Protein AF-A0A855K9E6-F1 (afdb_monomer)

Sequence (84 aa):
NWPPGFPEDQKRSYDIPAIRHWLDVFLRRFFANQFKRSAQPNGPKVTTGGSLSPRGDWRAPSDANGQLWIDELCNNVPEDLNAA

Structure (mmCIF, N/CA/C/O backbone):
data_AF-A0A855K9E6-F1
#
_entry.id   AF-A0A855K9E6-F1
#
loop_
_atom_site.group_PDB
_atom_site.id
_atom_site.type_symbol
_atom_site.label_atom_id
_atom_site.label_alt_id
_atom_site.label_comp_id
_atom_site.label_asym_id
_atom_site.label_entity_id
_atom_site.label_seq_id
_atom_site.pdbx_PDB_ins_code
_atom_site.Cartn_x
_atom_site.Cartn_y
_atom_site.Cartn_z
_atom_site.occupancy
_atom_site.B_iso_or_equiv
_atom_site.auth_seq_id
_atom_site.auth_comp_id
_atom_site.auth_asym_id
_atom_site.auth_atom_id
_atom_site.pdbx_PDB_model_num
ATOM 1 N N . ASN A 1 1 ? -20.909 5.300 -7.563 1.00 85.62 1 ASN A N 1
ATOM 2 C CA . ASN A 1 1 ? -21.164 4.411 -8.719 1.00 85.62 1 ASN A CA 1
ATOM 3 C C . ASN A 1 1 ? -20.085 3.348 -8.774 1.00 85.62 1 ASN A C 1
ATOM 5 O O . ASN A 1 1 ? -18.916 3.706 -8.717 1.00 85.62 1 ASN A O 1
ATOM 9 N N . TRP A 1 2 ? -20.472 2.072 -8.808 1.00 93.75 2 TRP A N 1
ATOM 10 C CA . TRP A 1 2 ? -19.536 0.948 -8.938 1.00 93.75 2 TRP A CA 1
ATOM 11 C C . TRP A 1 2 ? -19.091 0.783 -10.401 1.00 93.75 2 TRP A C 1
ATOM 13 O O . TRP A 1 2 ? -19.859 1.156 -11.293 1.00 93.75 2 TRP A O 1
ATOM 23 N N . PRO A 1 3 ? -17.888 0.242 -10.673 1.00 95.25 3 PRO A N 1
ATOM 24 C CA . PRO A 1 3 ? -17.471 -0.097 -12.032 1.00 95.25 3 PRO A CA 1
ATOM 25 C C . PRO A 1 3 ? -18.435 -1.094 -12.703 1.00 95.25 3 PRO A C 1
ATOM 27 O O . PRO A 1 3 ? -19.091 -1.875 -12.007 1.00 95.25 3 PRO A O 1
ATOM 30 N N . PRO A 1 4 ? -18.527 -1.105 -14.045 1.00 95.31 4 PRO A N 1
ATOM 31 C CA . PRO A 1 4 ? -19.355 -2.074 -14.755 1.00 95.31 4 PRO A CA 1
ATOM 32 C C . PRO A 1 4 ? -18.871 -3.510 -14.505 1.00 95.31 4 PRO A C 1
ATOM 34 O O . PRO A 1 4 ? -17.675 -3.755 -14.358 1.00 95.31 4 PRO A O 1
ATOM 37 N N . GLY A 1 5 ? -19.806 -4.464 -14.477 1.00 93.81 5 GLY A N 1
ATOM 38 C CA . GLY A 1 5 ? -19.501 -5.888 -14.300 1.00 93.81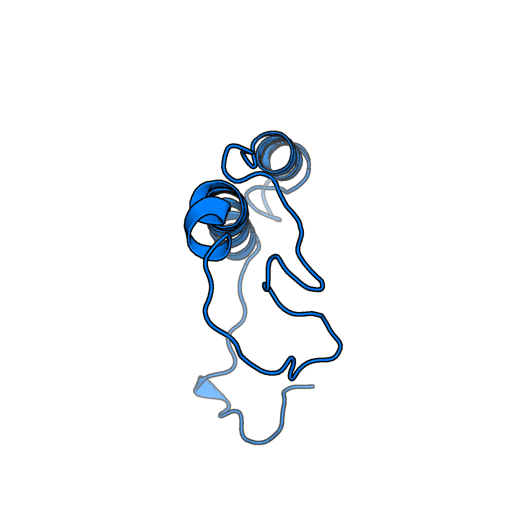 5 GLY A CA 1
ATOM 39 C C . GLY A 1 5 ? -19.212 -6.328 -12.861 1.00 93.81 5 GLY A C 1
ATOM 40 O O . GLY A 1 5 ? -18.814 -7.471 -12.670 1.00 93.81 5 GLY A O 1
ATOM 41 N N . PHE A 1 6 ? -19.414 -5.463 -11.858 1.00 94.62 6 PHE A N 1
ATOM 42 C CA . PHE A 1 6 ? -19.281 -5.819 -10.440 1.00 94.62 6 PHE A CA 1
ATOM 43 C C . PHE A 1 6 ? -20.591 -6.425 -9.893 1.00 94.62 6 PHE 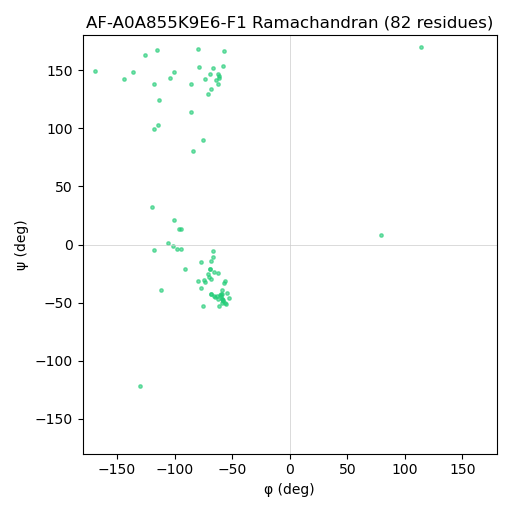A C 1
ATOM 45 O O . PHE A 1 6 ? -21.585 -5.694 -9.812 1.00 94.62 6 PHE A O 1
ATOM 52 N N . PRO A 1 7 ? -20.625 -7.717 -9.506 1.00 95.62 7 PRO A N 1
ATOM 53 C CA . PRO A 1 7 ? -21.814 -8.349 -8.925 1.00 95.62 7 PRO A CA 1
ATOM 54 C C . PRO A 1 7 ? -22.245 -7.684 -7.609 1.00 95.62 7 PRO A C 1
ATOM 56 O O . PRO A 1 7 ? -21.391 -7.247 -6.837 1.00 95.62 7 PRO A O 1
ATOM 59 N N . GLU A 1 8 ? -23.555 -7.610 -7.337 1.00 93.94 8 GLU A N 1
ATOM 60 C CA . GLU A 1 8 ? -24.091 -6.954 -6.126 1.00 93.94 8 GLU A CA 1
ATOM 61 C C . GLU A 1 8 ? -23.569 -7.585 -4.828 1.00 93.94 8 GLU A C 1
ATOM 63 O O . GLU A 1 8 ? -23.210 -6.871 -3.896 1.00 93.94 8 GLU A O 1
ATOM 68 N N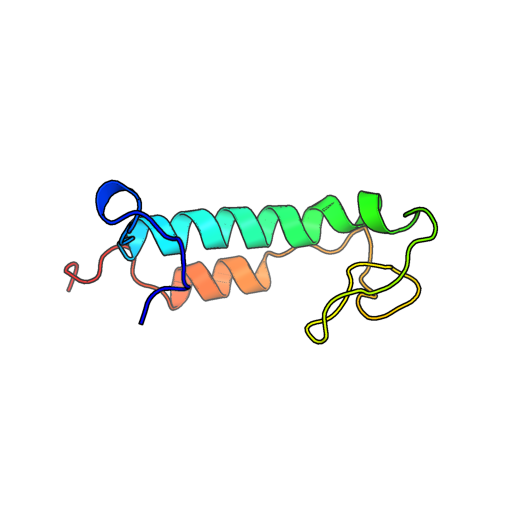 . ASP A 1 9 ? -23.447 -8.912 -4.784 1.00 95.38 9 ASP A N 1
ATOM 69 C CA . ASP A 1 9 ? -22.953 -9.680 -3.634 1.00 95.38 9 ASP A CA 1
ATOM 70 C C . ASP A 1 9 ? -21.455 -9.465 -3.349 1.00 95.38 9 ASP A C 1
ATOM 72 O O . ASP A 1 9 ? -20.965 -9.793 -2.268 1.00 95.38 9 ASP A O 1
ATOM 76 N N . GLN A 1 10 ? -20.716 -8.880 -4.295 1.00 93.88 10 GLN A N 1
ATOM 77 C CA . GLN A 1 10 ? -19.288 -8.581 -4.160 1.00 93.88 10 GLN A CA 1
ATOM 78 C C . GLN A 1 10 ? -19.002 -7.112 -3.837 1.00 93.88 10 GLN A C 1
ATOM 80 O O . GLN A 1 10 ? -17.842 -6.734 -3.645 1.00 93.88 10 GLN A O 1
ATOM 85 N N . LYS A 1 11 ? -20.035 -6.273 -3.740 1.00 95.19 11 LYS A N 1
ATOM 86 C CA . LYS A 1 11 ? -19.899 -4.866 -3.360 1.00 95.19 11 LYS A CA 1
ATOM 87 C C . LYS A 1 11 ? -19.655 -4.746 -1.859 1.00 95.19 11 LYS A C 1
ATOM 89 O O . LYS A 1 11 ? -20.581 -4.658 -1.061 1.00 95.19 11 LYS A O 1
ATOM 94 N N . ARG A 1 12 ? -18.380 -4.757 -1.468 1.00 94.06 12 ARG A N 1
ATOM 95 C CA . ARG A 1 12 ? -17.959 -4.681 -0.062 1.00 94.06 12 ARG A CA 1
ATOM 96 C C . ARG A 1 12 ? -17.847 -3.237 0.419 1.00 94.06 12 ARG A C 1
ATOM 98 O O . ARG A 1 12 ? -17.276 -2.394 -0.269 1.00 94.06 12 ARG A O 1
ATOM 105 N N . SER A 1 13 ? -18.321 -2.985 1.633 1.00 94.56 13 SER A N 1
ATOM 106 C CA . SER A 1 13 ? -17.986 -1.802 2.427 1.00 94.56 13 SER A CA 1
ATOM 107 C C . SER A 1 13 ? -16.997 -2.191 3.522 1.00 94.56 13 SER A C 1
ATOM 109 O O . SER A 1 13 ? -17.107 -3.276 4.092 1.00 94.56 13 SER A O 1
ATOM 111 N N . TYR A 1 14 ? -16.058 -1.301 3.829 1.00 95.12 14 TYR A N 1
ATOM 112 C CA . TYR A 1 14 ? -15.084 -1.486 4.901 1.00 95.12 14 TYR A CA 1
ATOM 113 C C . TYR A 1 14 ? -15.271 -0.394 5.946 1.00 95.12 14 TYR A C 1
ATOM 115 O O . TYR A 1 14 ? -15.499 0.764 5.593 1.00 95.12 14 TYR A O 1
ATOM 123 N N . ASP A 1 15 ? -15.188 -0.773 7.214 1.00 95.62 15 ASP A N 1
ATOM 124 C CA . ASP A 1 15 ? -15.191 0.161 8.329 1.00 95.62 15 ASP A CA 1
ATOM 125 C C . ASP A 1 15 ? -13.803 0.800 8.514 1.00 95.62 15 ASP A C 1
ATOM 127 O O . ASP A 1 15 ? -12.803 0.399 7.906 1.00 95.62 15 ASP A O 1
ATOM 131 N N . ILE A 1 16 ? -13.741 1.843 9.342 1.00 96.56 16 ILE A N 1
ATOM 132 C CA . ILE A 1 16 ? -12.479 2.522 9.645 1.00 96.56 16 ILE A CA 1
ATOM 133 C C . ILE A 1 16 ? -11.444 1.603 10.305 1.00 96.56 16 ILE A C 1
ATOM 135 O O . ILE A 1 16 ? -10.303 1.643 9.837 1.00 96.56 16 ILE A O 1
ATOM 139 N N . PRO A 1 17 ? -11.785 0.744 11.289 1.00 96.50 17 PRO A N 1
ATOM 140 C CA . PRO A 1 17 ? -10.830 -0.217 11.833 1.00 96.50 17 PRO A CA 1
ATOM 141 C C . PRO A 1 17 ? -10.158 -1.071 10.746 1.00 96.50 17 PRO A C 1
ATOM 143 O O . PRO A 1 17 ? -8.929 -1.190 10.727 1.00 96.50 17 PRO A O 1
ATOM 146 N N . ALA A 1 18 ? -10.925 -1.615 9.789 1.00 97.00 18 ALA A N 1
ATOM 147 C CA . ALA A 1 18 ? -10.362 -2.411 8.702 1.00 97.00 18 ALA A CA 1
ATOM 148 C C . ALA A 1 18 ? -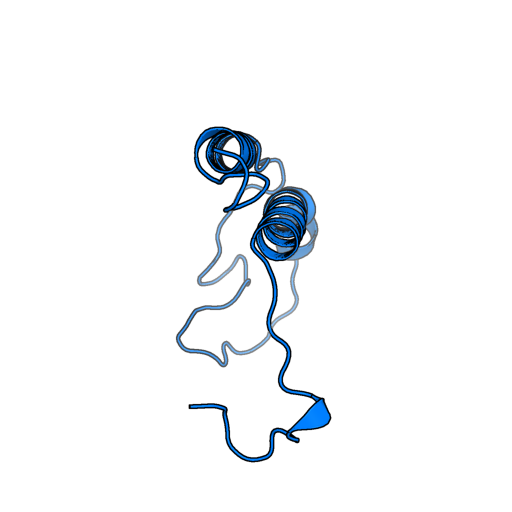9.470 -1.579 7.773 1.00 97.00 18 ALA A C 1
ATOM 150 O O . ALA A 1 18 ? -8.378 -2.025 7.410 1.00 97.00 18 ALA A O 1
ATOM 151 N N . ILE A 1 19 ? -9.899 -0.371 7.391 1.00 97.38 19 ILE A N 1
ATOM 152 C CA . ILE A 1 19 ? -9.108 0.516 6.524 1.00 97.38 19 ILE A CA 1
ATOM 153 C C . ILE A 1 19 ? -7.791 0.901 7.212 1.00 97.38 19 ILE A C 1
ATOM 155 O O . ILE A 1 19 ? -6.727 0.785 6.601 1.00 97.38 19 ILE A O 1
ATOM 159 N N . ARG A 1 20 ? -7.845 1.301 8.489 1.00 97.69 20 ARG A N 1
ATOM 160 C CA . ARG A 1 20 ? -6.677 1.653 9.311 1.00 97.69 20 ARG A CA 1
ATOM 161 C C . ARG A 1 20 ? -5.703 0.483 9.408 1.00 97.69 20 ARG A C 1
ATOM 163 O O . ARG A 1 20 ? -4.512 0.668 9.165 1.00 97.69 20 ARG A O 1
ATOM 170 N N . HIS A 1 21 ? -6.203 -0.720 9.692 1.00 97.69 21 HIS A N 1
ATOM 171 C CA . HIS A 1 21 ? -5.379 -1.924 9.768 1.00 97.69 21 HIS A CA 1
ATOM 172 C C . HIS A 1 21 ? -4.635 -2.198 8.454 1.00 97.69 21 HIS A C 1
ATOM 174 O O . HIS A 1 21 ? -3.416 -2.382 8.445 1.00 97.69 21 HIS A O 1
ATOM 180 N N . TRP A 1 22 ? -5.344 -2.191 7.322 1.00 98.50 22 TRP A N 1
ATOM 181 C CA . TRP A 1 22 ? -4.716 -2.469 6.030 1.00 98.50 22 TRP A CA 1
ATOM 182 C C . TRP A 1 22 ? -3.776 -1.357 5.565 1.00 98.50 22 TRP A C 1
ATOM 184 O O . TRP A 1 22 ? -2.794 -1.648 4.878 1.00 98.50 22 TRP A O 1
ATOM 194 N N . LEU A 1 23 ? -4.022 -0.109 5.972 1.00 98.44 23 LEU A N 1
ATOM 195 C CA . LEU A 1 23 ? -3.102 0.994 5.724 1.00 98.44 23 LEU A CA 1
ATOM 196 C C . LEU A 1 23 ? -1.805 0.852 6.535 1.00 98.44 23 LEU A C 1
ATOM 198 O O . LEU A 1 23 ? -0.735 1.019 5.956 1.00 98.44 23 LEU A O 1
ATOM 202 N N . ASP A 1 24 ? -1.860 0.464 7.814 1.00 98.00 24 ASP A N 1
ATOM 203 C CA . ASP A 1 24 ? -0.654 0.161 8.610 1.00 98.00 24 ASP A CA 1
ATOM 204 C C . ASP A 1 24 ? 0.180 -0.949 7.944 1.00 98.00 24 ASP A C 1
ATOM 206 O O . ASP A 1 24 ? 1.382 -0.787 7.701 1.00 98.00 24 ASP A O 1
ATOM 210 N N . VAL A 1 25 ? -0.474 -2.044 7.537 1.00 98.12 25 VAL A N 1
ATOM 211 C CA . VAL A 1 25 ? 0.181 -3.147 6.815 1.00 98.12 25 VAL A CA 1
ATOM 212 C C . VAL A 1 25 ? 0.815 -2.656 5.510 1.00 98.12 25 VAL A C 1
ATOM 214 O O . VAL A 1 25 ? 1.942 -3.050 5.185 1.00 98.12 25 VAL A O 1
ATOM 217 N N . PHE A 1 26 ? 0.114 -1.802 4.759 1.00 98.44 26 PHE A N 1
ATOM 218 C CA . PHE A 1 26 ? 0.631 -1.207 3.533 1.00 98.44 26 PHE A CA 1
ATOM 219 C C . PHE A 1 26 ? 1.872 -0.359 3.809 1.00 98.44 26 PHE A C 1
ATOM 221 O O . PHE A 1 26 ? 2.900 -0.618 3.190 1.00 98.44 26 PHE A O 1
ATOM 228 N N . LEU A 1 27 ? 1.820 0.588 4.750 1.00 97.94 27 LEU A N 1
ATOM 229 C CA . LEU A 1 27 ? 2.941 1.475 5.073 1.00 97.94 27 LEU A CA 1
ATOM 230 C C . LEU A 1 27 ? 4.178 0.668 5.478 1.00 97.94 27 LEU A C 1
ATOM 232 O O . LEU A 1 27 ? 5.248 0.831 4.889 1.00 97.94 27 LEU A O 1
ATOM 236 N N . ARG A 1 28 ? 4.027 -0.300 6.389 1.00 96.81 28 ARG A N 1
ATOM 237 C CA . ARG A 1 28 ? 5.132 -1.183 6.797 1.00 96.81 28 ARG A CA 1
ATOM 238 C C . ARG A 1 28 ? 5.758 -1.900 5.606 1.00 96.81 28 ARG A C 1
ATOM 240 O O . ARG A 1 28 ? 6.977 -1.899 5.444 1.00 96.81 28 ARG A O 1
ATOM 247 N N . ARG A 1 29 ? 4.938 -2.529 4.758 1.00 97.12 29 ARG A N 1
ATOM 248 C CA . ARG A 1 29 ? 5.436 -3.371 3.660 1.00 97.12 29 ARG A CA 1
ATOM 249 C C . ARG A 1 29 ? 5.952 -2.564 2.483 1.00 97.12 29 ARG A C 1
ATOM 251 O O . ARG A 1 29 ? 6.909 -3.004 1.848 1.00 97.12 29 ARG A O 1
ATOM 258 N N . PHE A 1 30 ? 5.311 -1.450 2.162 1.00 97.50 30 PHE A N 1
ATOM 259 C CA . PHE A 1 30 ? 5.625 -0.650 0.991 1.00 97.50 30 PHE A CA 1
ATOM 260 C C . PHE A 1 30 ? 7.025 -0.049 1.099 1.00 97.50 30 PHE A C 1
ATOM 262 O O . PHE A 1 30 ? 7.800 -0.191 0.153 1.00 97.50 30 PHE A O 1
ATOM 269 N N . PHE A 1 31 ? 7.371 0.499 2.270 1.00 96.56 31 PHE A N 1
ATOM 270 C CA . PHE A 1 31 ? 8.710 1.020 2.547 1.00 96.56 31 PHE A CA 1
ATOM 271 C C . PHE A 1 31 ? 9.729 -0.105 2.784 1.00 96.56 31 PHE A C 1
ATOM 273 O O . PHE A 1 31 ? 10.719 -0.189 2.060 1.00 96.56 31 PHE A O 1
ATOM 280 N N . ALA A 1 32 ? 9.463 -1.044 3.702 1.00 95.31 32 ALA A N 1
ATOM 281 C CA . ALA A 1 32 ? 10.460 -2.054 4.086 1.00 95.31 32 ALA A CA 1
ATOM 282 C C . ALA A 1 32 ? 10.842 -3.034 2.959 1.00 95.31 32 ALA A C 1
ATOM 284 O O . ALA A 1 32 ? 11.917 -3.628 2.985 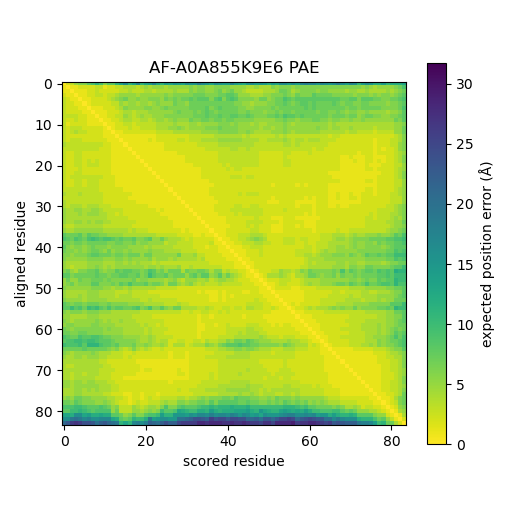1.00 95.31 32 ALA A O 1
ATOM 285 N N . ASN A 1 33 ? 9.980 -3.238 1.954 1.00 96.62 33 ASN A N 1
ATOM 286 C CA . ASN A 1 33 ? 10.284 -4.115 0.817 1.00 96.62 33 ASN A CA 1
ATOM 287 C C . ASN A 1 33 ? 10.860 -3.373 -0.400 1.00 96.62 33 ASN A C 1
ATOM 289 O O . ASN A 1 33 ? 10.929 -3.964 -1.481 1.00 96.62 33 ASN A O 1
ATOM 293 N N . GLN A 1 34 ? 11.285 -2.112 -0.262 1.00 97.25 34 GLN A N 1
ATOM 294 C CA . GLN A 1 34 ? 11.841 -1.343 -1.379 1.00 97.25 34 GLN A CA 1
ATOM 295 C C . GLN A 1 34 ? 13.054 -2.030 -2.028 1.00 97.25 34 GLN A C 1
ATOM 297 O O . GLN A 1 34 ? 13.194 -1.988 -3.250 1.00 97.25 34 GLN A O 1
ATOM 302 N N . PHE A 1 35 ? 13.871 -2.756 -1.258 1.00 96.12 35 PHE A N 1
ATOM 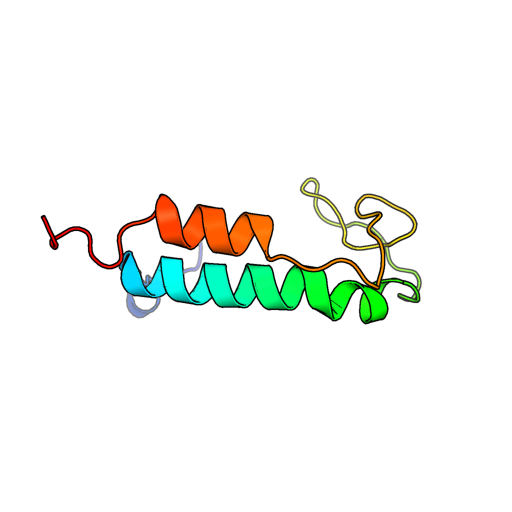303 C CA . PHE A 1 35 ? 15.010 -3.516 -1.787 1.00 96.12 35 PHE A CA 1
ATOM 304 C C . PHE A 1 35 ? 14.625 -4.527 -2.879 1.00 96.12 35 PHE A C 1
ATOM 306 O O . PHE A 1 35 ? 15.391 -4.759 -3.807 1.00 96.12 35 PHE A O 1
ATOM 313 N N . LYS A 1 36 ? 13.418 -5.105 -2.831 1.00 96.12 36 LYS A N 1
ATOM 314 C CA . LYS A 1 36 ? 12.950 -6.041 -3.869 1.00 96.12 36 LYS A CA 1
ATOM 315 C C . LYS A 1 36 ? 12.692 -5.329 -5.194 1.00 96.12 36 LYS A C 1
ATOM 317 O O . LYS A 1 36 ? 12.649 -5.968 -6.244 1.00 96.12 36 LYS A O 1
ATOM 322 N N . ARG A 1 37 ? 12.494 -4.008 -5.147 1.00 96.56 37 ARG A N 1
ATOM 323 C CA . ARG A 1 37 ? 12.232 -3.177 -6.318 1.00 96.56 37 ARG A CA 1
ATOM 324 C C . ARG A 1 37 ? 13.501 -2.608 -6.939 1.00 96.56 37 ARG A C 1
ATOM 326 O O . ARG A 1 37 ? 13.474 -2.275 -8.116 1.00 96.56 37 ARG A O 1
ATOM 333 N N . SER A 1 38 ? 14.613 -2.529 -6.207 1.00 94.12 38 SER A N 1
ATOM 334 C CA . SER A 1 38 ? 15.855 -1.915 -6.705 1.00 94.12 38 SER A CA 1
ATOM 335 C C . SER A 1 38 ? 16.445 -2.630 -7.930 1.00 94.12 38 SER A C 1
ATOM 337 O O . SER A 1 38 ? 17.106 -1.990 -8.745 1.00 94.12 38 SER A O 1
ATOM 339 N N . ALA A 1 39 ? 16.130 -3.918 -8.112 1.00 93.88 39 ALA A N 1
ATOM 340 C CA . ALA A 1 39 ? 16.568 -4.743 -9.238 1.00 93.88 39 ALA A CA 1
ATOM 341 C C . ALA A 1 39 ? 15.402 -5.309 -10.082 1.00 93.88 39 ALA A C 1
ATOM 343 O O . ALA A 1 39 ? 15.500 -6.413 -10.615 1.00 93.88 39 ALA A O 1
ATOM 344 N N . GLN A 1 40 ? 14.273 -4.591 -10.203 1.00 93.75 40 GLN A N 1
ATOM 345 C CA . GLN A 1 40 ? 13.147 -5.074 -11.021 1.00 93.75 40 GLN A CA 1
ATOM 346 C C . GLN A 1 40 ? 13.518 -5.216 -12.515 1.00 93.75 40 GLN A C 1
ATOM 348 O O . GLN A 1 40 ? 14.126 -4.294 -13.083 1.00 93.75 40 GLN A O 1
ATOM 353 N N . PRO A 1 41 ? 13.083 -6.307 -13.186 1.00 96.31 41 PRO A N 1
ATOM 354 C CA . PRO A 1 41 ? 13.225 -6.479 -14.631 1.00 96.31 41 PRO A CA 1
ATOM 355 C C . PRO A 1 41 ? 12.579 -5.352 -15.447 1.00 96.31 41 PRO A C 1
ATOM 357 O O . PRO A 1 41 ? 11.796 -4.544 -14.947 1.00 96.31 41 PRO A O 1
ATOM 360 N N . ASN A 1 42 ? 12.909 -5.298 -16.735 1.00 96.38 42 ASN A N 1
ATOM 361 C CA . ASN A 1 42 ? 12.285 -4.363 -17.672 1.00 96.38 42 ASN A CA 1
ATOM 362 C C . ASN A 1 42 ? 10.787 -4.656 -17.830 1.00 96.38 42 ASN A C 1
ATOM 364 O O . ASN A 1 42 ? 10.387 -5.812 -17.930 1.00 96.38 42 ASN A O 1
ATOM 368 N N . GLY A 1 43 ? 9.981 -3.601 -17.927 1.00 94.50 43 GLY A N 1
ATOM 369 C CA . GLY A 1 43 ? 8.559 -3.686 -18.240 1.00 94.50 43 GLY A CA 1
ATOM 370 C C . GLY A 1 43 ? 7.987 -2.298 -18.548 1.00 94.50 43 GLY A C 1
ATOM 371 O O . GLY A 1 43 ? 8.499 -1.307 -18.015 1.00 94.50 43 GLY A O 1
ATOM 372 N N . PRO A 1 44 ? 6.969 -2.195 -19.420 1.00 96.12 44 PRO A N 1
ATOM 373 C CA . PRO A 1 44 ? 6.353 -0.918 -19.750 1.00 96.12 44 PRO A CA 1
ATOM 374 C C . PRO A 1 44 ? 5.483 -0.411 -18.592 1.00 96.12 44 PRO A C 1
ATOM 376 O O . PRO A 1 44 ? 4.780 -1.179 -17.935 1.00 96.12 44 PRO A O 1
ATOM 379 N N . LYS A 1 45 ? 5.487 0.906 -18.368 1.00 95.12 45 LYS A N 1
ATOM 380 C CA . LYS A 1 45 ? 4.478 1.570 -17.532 1.00 95.12 45 LYS A CA 1
ATOM 381 C C . LYS A 1 45 ? 3.130 1.518 -18.254 1.00 95.12 45 LYS A C 1
ATOM 383 O O . LYS A 1 45 ? 3.064 1.830 -19.439 1.00 95.12 45 LYS A O 1
ATOM 388 N N . VAL A 1 46 ? 2.070 1.153 -17.534 1.00 96.00 46 VAL A N 1
ATOM 389 C CA . VAL A 1 46 ? 0.719 0.986 -18.106 1.00 96.00 46 VAL A CA 1
ATOM 390 C C . VAL A 1 46 ? -0.251 2.055 -17.607 1.00 96.00 46 VAL A C 1
ATOM 392 O O . VAL A 1 46 ? -1.075 2.549 -18.369 1.00 96.00 46 VAL A O 1
ATOM 395 N N . THR A 1 47 ? -0.164 2.432 -16.332 1.00 94.12 47 THR A N 1
ATOM 396 C CA . THR A 1 47 ? -1.114 3.352 -15.698 1.00 94.12 47 THR A CA 1
ATOM 397 C C . THR A 1 47 ? -0.549 4.769 -15.612 1.00 94.12 47 THR A C 1
ATOM 399 O O . THR A 1 47 ? 0.655 4.982 -15.447 1.00 94.12 47 THR A O 1
ATOM 402 N N . THR A 1 48 ? -1.428 5.771 -15.684 1.00 93.88 48 THR A N 1
ATOM 403 C CA . THR A 1 48 ? -1.057 7.187 -15.512 1.00 93.88 48 THR A CA 1
ATOM 404 C C . THR A 1 48 ? -0.633 7.505 -14.078 1.00 93.88 48 THR A C 1
ATOM 406 O O . THR A 1 48 ? 0.239 8.344 -13.879 1.00 93.88 48 THR A O 1
ATOM 409 N N . GLY A 1 49 ? -1.180 6.778 -13.097 1.00 92.38 49 GLY A N 1
ATOM 410 C CA . GLY A 1 49 ? -0.879 6.933 -11.669 1.00 92.38 49 GLY A CA 1
ATOM 411 C C . GLY A 1 49 ? 0.547 6.561 -11.248 1.00 92.38 49 GLY A C 1
ATOM 412 O O . GLY A 1 49 ? 0.901 6.772 -10.094 1.00 92.38 49 GLY A O 1
ATOM 413 N N . GLY A 1 50 ? 1.371 6.032 -12.157 1.00 93.75 50 GLY A N 1
ATOM 414 C CA . GLY A 1 50 ? 2.775 5.720 -11.891 1.00 93.75 50 GLY A CA 1
ATOM 415 C C . GLY A 1 50 ? 3.099 4.229 -11.937 1.00 93.75 50 GLY A C 1
ATOM 416 O O . GLY A 1 50 ? 2.230 3.364 -12.003 1.00 93.75 50 GLY A O 1
ATOM 417 N N . SER A 1 51 ? 4.393 3.938 -11.914 1.00 95.88 51 SER A N 1
ATOM 418 C CA . SER A 1 51 ? 4.977 2.604 -11.830 1.00 95.88 51 SER A CA 1
ATOM 419 C C . SER A 1 51 ? 5.945 2.522 -10.651 1.00 95.88 51 SER A C 1
ATOM 421 O O . SER A 1 51 ? 6.407 3.532 -10.131 1.00 95.88 51 SER A O 1
ATOM 423 N N . LEU A 1 52 ? 6.293 1.306 -10.237 1.00 96.56 52 LEU A N 1
ATOM 424 C CA . LEU A 1 52 ? 7.204 1.081 -9.107 1.00 96.56 52 LEU A CA 1
ATOM 425 C C . LEU A 1 52 ? 8.636 0.757 -9.557 1.00 96.56 52 LEU A C 1
ATOM 427 O O . LEU A 1 52 ? 9.413 0.165 -8.808 1.00 96.56 52 LEU A O 1
ATOM 431 N N . SER A 1 53 ? 8.978 1.142 -10.790 1.00 95.69 53 SER A N 1
ATOM 432 C CA . SER A 1 53 ? 10.320 0.966 -11.334 1.00 95.69 53 SER A CA 1
ATOM 433 C C . SER A 1 53 ? 11.303 1.927 -10.653 1.00 95.69 53 SER A C 1
ATOM 435 O O . SER A 1 53 ? 11.065 3.139 -10.692 1.00 95.69 53 SER A O 1
ATOM 437 N N . PRO A 1 54 ? 12.459 1.446 -10.151 1.00 94.69 54 PRO A N 1
ATOM 438 C CA . PRO A 1 54 ? 13.512 2.304 -9.592 1.00 94.69 54 PRO A CA 1
ATOM 439 C C . PRO A 1 54 ? 14.170 3.197 -10.658 1.00 94.69 54 PRO A C 1
ATOM 441 O O . PRO A 1 54 ? 14.934 4.110 -10.349 1.00 94.69 54 PRO A O 1
ATOM 444 N N . ARG A 1 55 ? 13.884 2.925 -11.937 1.00 95.06 55 ARG A N 1
ATOM 445 C CA . ARG A 1 55 ? 14.374 3.670 -13.101 1.00 95.06 55 ARG A CA 1
ATOM 446 C C . ARG A 1 55 ? 13.367 4.699 -13.616 1.00 95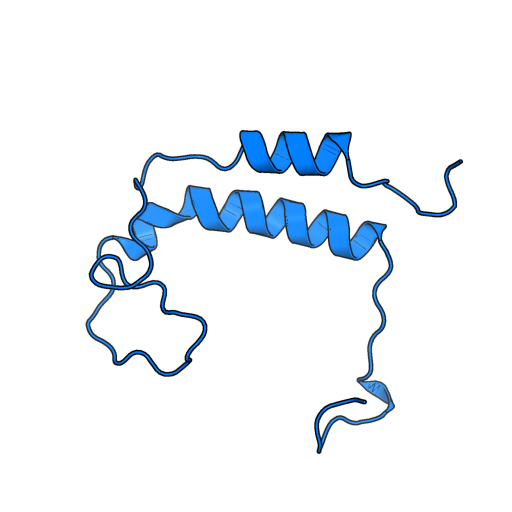.06 55 ARG A C 1
ATOM 448 O O . ARG A 1 55 ? 13.688 5.416 -14.554 1.00 95.06 55 ARG A O 1
ATOM 455 N N . GLY A 1 56 ? 12.172 4.750 -13.031 1.00 93.75 56 GLY A N 1
ATOM 456 C CA . GLY A 1 56 ? 11.081 5.625 -13.446 1.00 93.75 56 GLY A CA 1
ATOM 457 C C . GLY A 1 56 ? 10.501 6.387 -12.262 1.00 93.75 56 GLY A C 1
ATOM 458 O O . GLY A 1 56 ? 11.219 7.122 -11.587 1.00 93.75 56 GLY A O 1
ATOM 459 N N . ASP A 1 57 ? 9.200 6.203 -12.031 1.00 96.19 57 ASP A N 1
ATOM 460 C CA . ASP A 1 57 ? 8.412 7.065 -11.142 1.00 96.19 57 ASP A CA 1
ATOM 461 C C . ASP A 1 57 ? 8.744 6.902 -9.645 1.00 96.19 57 ASP A C 1
ATOM 463 O O . ASP A 1 57 ? 8.531 7.836 -8.878 1.00 96.19 57 ASP A O 1
ATOM 467 N N . TRP A 1 58 ? 9.263 5.747 -9.205 1.00 96.12 58 TRP A N 1
ATOM 468 C CA . TRP A 1 58 ? 9.473 5.466 -7.779 1.00 96.12 58 TRP A CA 1
ATOM 469 C C . TRP A 1 58 ? 10.945 5.236 -7.430 1.00 96.12 58 TRP A C 1
ATOM 471 O O . TRP A 1 58 ? 11.485 4.140 -7.591 1.00 96.12 58 TRP A O 1
ATOM 481 N N . ARG A 1 59 ? 11.597 6.277 -6.902 1.00 95.81 59 ARG A N 1
ATOM 482 C CA . ARG A 1 59 ? 13.006 6.264 -6.482 1.00 95.81 59 ARG A CA 1
ATOM 483 C C . ARG A 1 59 ? 13.079 6.447 -4.969 1.00 95.81 59 ARG A C 1
ATOM 485 O O . ARG A 1 59 ? 12.925 7.558 -4.478 1.00 95.81 59 ARG A O 1
ATOM 492 N N . ALA A 1 60 ? 13.315 5.358 -4.244 1.00 95.75 60 ALA A N 1
ATOM 493 C CA . ALA A 1 60 ? 13.402 5.364 -2.785 1.00 95.75 60 ALA A CA 1
ATOM 494 C C . ALA A 1 60 ? 14.600 4.526 -2.289 1.00 95.75 60 ALA A C 1
ATOM 496 O O . ALA A 1 60 ? 14.940 3.531 -2.949 1.00 95.75 60 ALA A O 1
ATOM 497 N N . PRO A 1 61 ? 15.223 4.888 -1.147 1.00 96.06 61 PRO A N 1
ATOM 498 C CA . PRO A 1 61 ? 16.283 4.097 -0.517 1.00 96.06 61 PRO A CA 1
ATOM 499 C C . PRO A 1 61 ? 15.780 2.707 -0.109 1.00 96.06 61 PRO A C 1
ATOM 501 O O . PRO A 1 61 ? 14.638 2.554 0.317 1.00 96.06 61 PRO A O 1
ATOM 504 N N . SER A 1 62 ? 16.624 1.682 -0.244 1.00 96.06 62 SER A N 1
ATOM 505 C CA . SER A 1 62 ? 16.240 0.292 0.074 1.00 96.06 62 SER A CA 1
ATOM 506 C C . SER A 1 62 ? 16.216 -0.012 1.575 1.00 96.06 62 SER A C 1
ATOM 508 O O . SER A 1 62 ? 15.658 -1.027 1.978 1.00 96.06 62 SER A O 1
ATOM 510 N N . ASP A 1 63 ? 16.820 0.863 2.369 1.00 94.25 63 ASP A N 1
ATOM 511 C CA . ASP A 1 63 ? 16.988 0.829 3.822 1.00 94.25 63 ASP A CA 1
ATOM 512 C C . ASP A 1 63 ? 16.066 1.820 4.559 1.00 94.25 63 ASP A C 1
ATOM 514 O O . ASP A 1 63 ? 16.083 1.893 5.788 1.00 94.25 63 ASP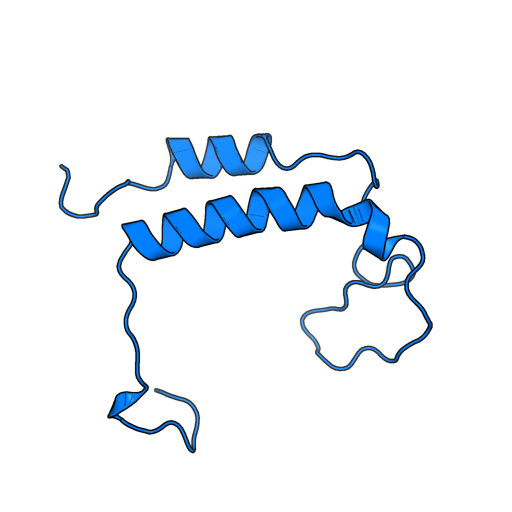 A O 1
ATOM 518 N N . ALA A 1 64 ? 15.227 2.563 3.831 1.00 91.00 64 ALA A N 1
ATOM 519 C CA . ALA A 1 64 ? 14.220 3.432 4.427 1.00 91.00 64 ALA A CA 1
ATOM 520 C C . ALA A 1 64 ? 13.103 2.623 5.112 1.00 91.00 64 ALA A C 1
ATOM 522 O O . ALA A 1 64 ? 12.696 1.556 4.648 1.00 91.00 64 ALA A O 1
ATOM 523 N N . ASN A 1 65 ? 12.551 3.173 6.197 1.00 91.00 65 ASN A N 1
ATOM 524 C CA . ASN A 1 65 ? 11.383 2.626 6.887 1.00 91.00 65 ASN A CA 1
ATOM 525 C C . ASN A 1 65 ? 10.181 3.583 6.802 1.00 91.00 65 ASN A C 1
ATOM 527 O O . ASN A 1 65 ? 10.312 4.736 6.396 1.00 91.00 65 ASN A O 1
ATOM 531 N N . GLY A 1 66 ? 9.002 3.075 7.170 1.00 94.88 66 GLY A N 1
ATOM 532 C CA . GLY A 1 66 ? 7.738 3.809 7.125 1.00 94.88 66 GLY A CA 1
ATOM 533 C C . GLY A 1 66 ? 7.312 4.457 8.447 1.00 94.88 66 GLY A C 1
ATOM 534 O O . GLY A 1 66 ? 6.142 4.810 8.558 1.00 94.88 66 GLY A O 1
ATOM 535 N N . GLN A 1 67 ? 8.191 4.567 9.455 1.00 97.12 67 GLN A N 1
ATOM 536 C CA . GLN A 1 67 ? 7.782 4.861 10.838 1.00 97.12 67 GLN A CA 1
ATOM 537 C C . GLN A 1 67 ? 7.034 6.190 10.972 1.00 97.12 67 GLN A C 1
ATOM 539 O O . GLN A 1 67 ? 5.968 6.211 11.570 1.00 97.12 67 GLN A O 1
ATOM 544 N N . LEU A 1 68 ? 7.518 7.257 10.327 1.00 97.50 68 LEU A N 1
ATOM 545 C CA . LEU A 1 68 ? 6.860 8.569 10.354 1.00 97.50 68 LEU A CA 1
ATOM 546 C C . LEU A 1 68 ? 5.390 8.500 9.904 1.00 97.50 68 LEU A C 1
ATOM 548 O O . LEU A 1 68 ? 4.521 9.112 10.512 1.00 97.50 68 LEU A O 1
ATOM 552 N N . TRP A 1 69 ? 5.098 7.733 8.850 1.00 97.69 69 TRP A N 1
ATOM 553 C CA . TRP A 1 69 ? 3.731 7.577 8.347 1.00 97.69 69 TRP A CA 1
ATOM 554 C C . TRP A 1 69 ? 2.875 6.677 9.238 1.00 97.69 69 TRP A C 1
ATOM 556 O O . TRP A 1 69 ? 1.664 6.860 9.302 1.00 97.69 69 TRP A O 1
ATOM 566 N N . ILE A 1 70 ? 3.487 5.695 9.903 1.00 98.00 70 ILE A N 1
ATOM 567 C CA . ILE A 1 70 ? 2.800 4.844 10.880 1.00 98.00 70 ILE A CA 1
ATOM 568 C C . ILE A 1 70 ? 2.424 5.674 12.110 1.00 98.00 70 ILE A C 1
ATOM 570 O O . ILE A 1 70 ? 1.299 5.566 12.582 1.00 98.00 70 ILE A O 1
ATOM 574 N N . ASP A 1 71 ? 3.320 6.534 12.590 1.00 98.25 71 ASP A N 1
ATOM 575 C CA . ASP A 1 71 ? 3.048 7.430 13.716 1.00 98.25 71 ASP A CA 1
ATOM 576 C C . ASP A 1 71 ? 1.924 8.415 13.368 1.00 98.25 71 ASP A C 1
ATOM 578 O O . ASP A 1 71 ? 0.986 8.589 14.143 1.00 98.25 71 ASP A O 1
ATOM 582 N N . GLU A 1 72 ? 1.967 8.995 12.167 1.00 98.25 72 GLU A N 1
ATOM 583 C CA . GLU A 1 72 ? 0.912 9.865 11.640 1.00 98.25 72 GLU A CA 1
ATOM 584 C C . GLU A 1 72 ? -0.444 9.147 11.572 1.00 98.25 72 GLU A C 1
ATOM 586 O O . GLU A 1 72 ? -1.455 9.665 12.048 1.00 98.25 72 GLU A O 1
ATOM 591 N N . LEU A 1 73 ? -0.465 7.920 11.035 1.00 97.75 73 LEU A N 1
ATOM 592 C CA . LEU A 1 73 ? -1.652 7.069 11.028 1.00 97.75 73 LEU A CA 1
ATOM 593 C C . LEU A 1 73 ? -2.171 6.874 12.456 1.00 97.75 73 LEU A C 1
ATOM 595 O O . LEU A 1 73 ? -3.352 7.101 12.718 1.00 97.75 73 LEU A O 1
ATOM 599 N N . CYS A 1 74 ? -1.293 6.482 13.381 1.00 96.12 74 CYS A N 1
ATOM 600 C CA . CYS A 1 74 ? -1.641 6.209 14.767 1.00 96.12 74 CYS A CA 1
ATOM 601 C C . CYS A 1 74 ? -2.247 7.418 15.480 1.00 96.12 74 CYS A C 1
ATOM 603 O O . CYS A 1 74 ? -3.245 7.242 16.175 1.00 96.12 74 CYS A O 1
ATOM 605 N N . ASN A 1 75 ? -1.684 8.607 15.264 1.00 97.25 75 ASN A N 1
ATOM 606 C CA . ASN A 1 75 ? -2.070 9.837 15.950 1.00 97.25 75 ASN A CA 1
ATOM 607 C C . ASN A 1 75 ? -3.336 10.486 15.380 1.00 97.25 75 ASN A C 1
ATOM 609 O O . ASN A 1 75 ? -4.072 11.122 16.129 1.00 97.25 75 ASN A O 1
ATOM 613 N N . ASN A 1 76 ? -3.585 10.348 14.072 1.00 96.88 76 ASN A N 1
ATOM 614 C CA . ASN A 1 76 ? -4.593 11.162 13.382 1.00 96.88 76 ASN A CA 1
ATOM 615 C C . ASN A 1 76 ? -5.760 10.372 12.779 1.00 96.88 76 ASN A C 1
ATOM 617 O O . ASN A 1 76 ? -6.707 10.977 12.276 1.00 96.88 76 ASN A O 1
ATOM 621 N N . VAL A 1 77 ? -5.738 9.038 12.830 1.00 96.06 77 VAL A N 1
ATOM 622 C CA . VAL A 1 77 ? -6.868 8.206 12.388 1.00 96.06 77 VAL A CA 1
ATOM 623 C C . VAL A 1 77 ? -7.461 7.476 13.594 1.00 96.06 77 VAL A C 1
ATOM 625 O O . VAL A 1 77 ? -6.730 6.748 14.262 1.00 96.06 77 VAL A O 1
ATOM 628 N N . PRO A 1 78 ? -8.765 7.617 13.882 1.00 94.38 78 PRO A N 1
ATOM 629 C CA . PRO A 1 78 ? -9.381 6.937 15.014 1.00 94.38 78 PRO A CA 1
ATOM 630 C C . PRO A 1 78 ? -9.393 5.416 14.816 1.00 94.38 78 PRO A C 1
ATOM 632 O O . PRO A 1 78 ? -9.421 4.919 13.688 1.00 94.38 78 PRO A O 1
ATOM 635 N N . GLU A 1 79 ? -9.376 4.668 15.919 1.00 92.62 79 GLU A N 1
ATOM 636 C CA . GLU A 1 79 ? -9.490 3.204 15.879 1.00 92.62 79 GLU A CA 1
ATOM 637 C C . GLU A 1 79 ? -10.913 2.749 15.551 1.00 92.62 79 GLU A C 1
ATOM 639 O O . GLU A 1 79 ? -11.080 1.755 14.854 1.00 92.62 79 GLU A O 1
ATOM 644 N N . ASP A 1 80 ? -11.915 3.519 15.975 1.00 90.88 80 ASP A N 1
ATOM 645 C CA . ASP A 1 80 ? -13.330 3.366 15.641 1.00 90.88 80 ASP A CA 1
ATOM 646 C C . ASP A 1 80 ? -13.957 4.766 15.523 1.00 90.88 80 ASP A C 1
ATOM 64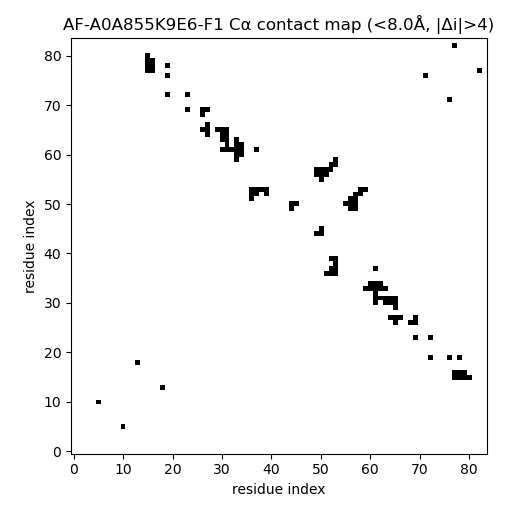8 O O . ASP A 1 80 ? -13.624 5.668 16.290 1.00 90.88 80 ASP A O 1
ATOM 652 N N . LEU A 1 81 ? -14.869 4.962 14.570 1.00 83.69 81 LEU A N 1
ATOM 653 C CA . LEU A 1 81 ? -15.609 6.219 14.408 1.00 83.69 81 LEU A CA 1
ATOM 654 C C . LEU A 1 81 ? -16.609 6.481 15.536 1.00 83.69 81 LEU A C 1
ATOM 656 O O . LEU A 1 81 ? -17.015 7.624 15.726 1.00 83.69 81 LEU A O 1
ATOM 660 N N . ASN A 1 82 ? -17.022 5.435 16.252 1.00 79.94 82 ASN A N 1
ATOM 661 C CA . ASN A 1 82 ? -17.976 5.541 17.356 1.00 79.94 82 ASN A CA 1
ATOM 662 C C . ASN A 1 82 ? -17.290 5.682 18.721 1.00 79.94 82 ASN A C 1
ATOM 664 O O . ASN A 1 82 ? -17.973 5.846 19.730 1.00 79.94 82 ASN A O 1
ATOM 668 N N . ALA A 1 83 ? -15.957 5.607 18.764 1.00 64.00 83 ALA A N 1
ATOM 669 C CA . ALA A 1 83 ? -15.173 5.846 19.965 1.00 64.00 83 ALA A CA 1
ATOM 670 C C . ALA A 1 83 ? -14.927 7.356 20.121 1.00 64.00 83 ALA A C 1
ATOM 672 O O . ALA A 1 83 ? -13.875 7.870 19.740 1.00 64.00 83 ALA A O 1
ATOM 673 N N . ALA A 1 84 ? -15.929 8.061 20.646 1.00 53.00 84 ALA A N 1
ATOM 674 C CA . ALA A 1 84 ? -15.820 9.425 21.160 1.00 53.00 84 ALA A CA 1
ATOM 675 C C . ALA A 1 84 ? -16.294 9.457 22.616 1.00 53.00 84 ALA A C 1
ATOM 677 O O . ALA A 1 84 ? -17.349 8.843 22.899 1.00 53.00 84 ALA A O 1
#

Nearest PDB structures (foldseek):
  3sez-assembly1_C  TM=9.849E-01  e=7.837E-07  Mycobacterium tuberculosis

Solvent-accessible surface area (backbone atoms only — not comparable to full-atom values): 5438 Å² total; per-residue (Å²): 135,80,69,87,93,67,56,78,96,69,68,78,83,79,55,56,46,59,51,51,52,53,46,50,54,43,43,51,48,62,31,54,48,31,50,71,33,70,75,59,76,92,77,84,81,85,56,91,93,55,44,73,42,54,89,60,75,35,76,73,64,50,85,43,71,32,60,72,61,47,51,50,46,65,75,74,48,69,72,42,93,81,75,121

Foldseek 3Di:
DDDPPQDPVNPDDDFLLVVLVVVLVCLQCVQQQLVVQQDDDDDDDDDPVDDSHCVDDNPDDNPDHRVVVNVVSVPPRDNHPPPD

Radius of gyration: 17.0 Å; Cα contacts (8 Å, |Δi|>4): 65; chains: 1; bounding box: 41×21×41 Å

pLDDT: mean 94.39, std 6.38, range [53.0, 98.5]

Mean predicted aligned error: 4.13 Å

Secondary structure (DSSP, 8-state):
-PPTT--GGG-----HHHHHHHHHHHHHHHHHTGGGTTTPPP-----TT----TTTT----TT---HHHHHHHHHHS-S-TT--